Protein AF-A0A7R9CK87-F1 (afdb_monomer_lite)

Radius of gyration: 18.37 Å; chains: 1; bounding box: 46×42×52 Å

pLDDT: mean 81.8, std 14.58, range [35.56, 95.94]

Secondary structure (DSSP, 8-state):
---S-EEEP--TTGGGSBHHHHHHHHHHHTT-S-GGGEEEEEE-GGG-EEETTEEE--EEEPPTTSBGGGTTGGGGGG-EEEEEE-S--SSGGG---HHHHHHHHHHHHHHHHTT-S---HHHHHHHHHHHHHHHH-S--TTT-SSTHHHHTT----

Sequence (157 aa):
MIKLLEIFIGEADEAKAVGRVLFEQVCKQLHLLEADYFGLEYQDASNTKCINQDVCALQYWLDLEKPLSRQVGLTLVDTLLRFCVKFYTPDPAQLEEEFTRYLYCLQIKRDLAQGLLQCNDNTSALMASYIVQAECGDHVVEDYPDHTYLSSLQVCP

Foldseek 3Di:
DLQQDFDADDDPVLQQAALQVVLVVVCVVVVNDPSVQKFKKKFQPVPQDDDPVDRDRDIDTRDRGDGNCVPNNPCRRVITIGMAGPDDDPDLVPPPDPVVSVRVLSRVQVCQLVVVDDDDPVVLVVSLVVQCCVVVPDDDCVVDVDCVVSVVSSRHD

Organism: Timema cristinae (NCBI:txid61476)

Structure (mmCIF, N/CA/C/O backbone):
data_AF-A0A7R9CK87-F1
#
_entry.id   AF-A0A7R9CK87-F1
#
loop_
_atom_site.group_PDB
_atom_site.id
_atom_site.type_symbol
_atom_site.label_atom_id
_atom_site.label_alt_id
_atom_site.label_comp_id
_atom_site.label_asym_id
_atom_site.label_entity_id
_atom_site.label_seq_id
_atom_site.pdbx_PDB_ins_code
_atom_site.Cartn_x
_atom_site.Cartn_y
_atom_site.Cartn_z
_atom_site.occupancy
_atom_site.B_iso_or_equiv
_atom_site.auth_seq_id
_atom_site.auth_comp_id
_atom_site.auth_asym_id
_atom_site.auth_atom_id
_atom_site.pdbx_PDB_model_num
ATOM 1 N N . MET A 1 1 ? -4.597 5.203 -10.922 1.00 37.84 1 MET A N 1
ATOM 2 C CA . MET A 1 1 ? -4.297 3.849 -10.407 1.00 37.84 1 MET A CA 1
ATOM 3 C C . MET A 1 1 ? -3.531 3.876 -9.075 1.00 37.84 1 MET A C 1
ATOM 5 O O . MET A 1 1 ? -3.673 2.937 -8.314 1.00 37.84 1 MET A O 1
ATOM 9 N N . ILE A 1 2 ? -2.850 4.977 -8.709 1.00 35.56 2 ILE A N 1
ATOM 10 C CA . ILE A 1 2 ? -2.259 5.216 -7.367 1.00 35.56 2 ILE A CA 1
ATOM 11 C C . ILE A 1 2 ? -3.313 5.782 -6.387 1.00 35.56 2 ILE A C 1
ATOM 13 O O . ILE A 1 2 ? -3.143 6.823 -5.765 1.00 35.56 2 ILE A O 1
ATOM 17 N N . LYS A 1 3 ? -4.467 5.121 -6.305 1.00 45.50 3 LYS A N 1
ATOM 18 C CA . LYS A 1 3 ? -5.409 5.262 -5.190 1.00 45.50 3 LYS A CA 1
ATOM 19 C C . LYS A 1 3 ? -5.449 3.887 -4.552 1.00 45.50 3 LYS A C 1
ATOM 21 O O . LYS A 1 3 ? -6.323 3.095 -4.887 1.00 45.50 3 LYS A O 1
ATOM 26 N N . LEU A 1 4 ? -4.454 3.561 -3.730 1.00 49.62 4 LEU A N 1
ATOM 27 C CA . LEU A 1 4 ? -4.483 2.368 -2.881 1.00 49.62 4 LEU A CA 1
ATOM 28 C C . LEU A 1 4 ? -5.569 2.594 -1.816 1.00 49.62 4 LEU A C 1
ATOM 30 O O . LEU A 1 4 ? -5.310 2.993 -0.688 1.00 49.62 4 LEU A O 1
ATOM 34 N N . LEU A 1 5 ? -6.805 2.464 -2.296 1.00 57.12 5 LEU A N 1
ATOM 35 C CA . LEU A 1 5 ? -8.082 2.433 -1.601 1.00 57.12 5 LEU A CA 1
ATOM 36 C C . LEU A 1 5 ? -8.215 3.530 -0.553 1.00 57.12 5 LEU A C 1
ATOM 38 O O . LEU A 1 5 ? -8.161 3.297 0.650 1.00 57.12 5 LEU A O 1
ATOM 42 N N . GLU A 1 6 ? -8.412 4.739 -1.065 1.00 61.00 6 GLU A N 1
ATOM 43 C CA . GLU A 1 6 ? -9.064 5.810 -0.325 1.00 61.00 6 GLU A CA 1
ATOM 44 C C . GLU A 1 6 ? -10.474 5.345 0.051 1.00 61.00 6 GLU A C 1
ATOM 46 O O . GLU A 1 6 ? -11.364 5.278 -0.800 1.00 61.00 6 GLU A O 1
ATOM 51 N N . ILE A 1 7 ? -10.655 4.961 1.311 1.00 65.81 7 ILE A N 1
ATOM 52 C CA . ILE A 1 7 ? -11.937 4.515 1.847 1.00 65.81 7 ILE A CA 1
ATOM 53 C C . ILE A 1 7 ? -12.579 5.711 2.540 1.00 65.81 7 ILE A C 1
ATOM 55 O O . ILE A 1 7 ? -12.022 6.259 3.494 1.00 65.81 7 ILE A O 1
ATOM 59 N N . PHE A 1 8 ? -13.751 6.106 2.047 1.00 63.16 8 PHE A N 1
ATOM 60 C CA . PHE A 1 8 ? -14.625 7.067 2.711 1.00 63.16 8 PHE A CA 1
ATOM 61 C C . PHE A 1 8 ? -15.631 6.301 3.564 1.00 63.16 8 PHE A C 1
ATOM 63 O O . PHE A 1 8 ? -16.249 5.352 3.082 1.00 63.16 8 PHE A O 1
ATOM 70 N N . ILE A 1 9 ? -15.792 6.716 4.817 1.00 64.06 9 ILE A N 1
ATOM 71 C CA . ILE A 1 9 ? -16.794 6.147 5.720 1.00 64.06 9 ILE A CA 1
ATOM 72 C C . ILE A 1 9 ? -18.119 6.856 5.441 1.00 64.06 9 ILE A C 1
ATOM 74 O O . ILE A 1 9 ? -18.221 8.074 5.592 1.00 64.06 9 ILE A O 1
ATOM 78 N N . GLY A 1 10 ? -19.109 6.099 4.969 1.00 53.19 10 GLY A N 1
ATOM 79 C CA . GLY A 1 10 ? -20.327 6.633 4.364 1.00 53.19 10 GLY A CA 1
ATOM 80 C C . GLY A 1 10 ? -21.499 6.804 5.328 1.00 53.19 10 GLY A C 1
ATOM 81 O O . GLY A 1 10 ? -22.334 7.679 5.101 1.00 53.19 10 GLY A O 1
ATOM 82 N N . GLU A 1 11 ? -21.589 6.011 6.404 1.00 55.38 11 GLU A N 1
ATOM 83 C CA . GLU A 1 11 ? -22.794 5.981 7.250 1.00 55.38 11 GLU A CA 1
ATOM 84 C C . GLU A 1 11 ? -22.524 5.982 8.765 1.00 55.38 11 GLU A C 1
ATOM 86 O O . GLU A 1 11 ? -21.527 5.474 9.272 1.00 55.38 11 GLU A O 1
ATOM 91 N N . ALA A 1 12 ? -23.475 6.534 9.530 1.00 52.00 12 ALA A N 1
ATOM 92 C CA . ALA A 1 12 ? -23.390 6.661 10.989 1.00 52.00 12 ALA A CA 1
ATOM 93 C C . ALA A 1 12 ? -23.328 5.313 11.740 1.00 52.00 12 ALA A C 1
ATOM 95 O O . ALA A 1 12 ? -22.887 5.282 12.892 1.00 52.00 12 ALA A O 1
ATOM 96 N N . ASP A 1 13 ? -23.756 4.210 11.118 1.00 58.06 13 ASP A N 1
ATOM 97 C CA . ASP A 1 13 ? -23.666 2.871 11.715 1.00 58.06 13 ASP A CA 1
ATOM 98 C C . ASP A 1 13 ? -22.236 2.305 11.645 1.00 58.06 13 ASP A C 1
ATOM 100 O O . ASP A 1 13 ? -21.793 1.618 12.570 1.00 58.06 13 ASP A O 1
ATOM 104 N N . GLU A 1 14 ? -21.445 2.707 10.641 1.00 64.75 14 GLU A N 1
ATOM 105 C CA . GLU A 1 14 ? -20.019 2.369 10.542 1.00 64.75 14 GLU A CA 1
ATOM 106 C C . GLU A 1 14 ? -19.213 3.010 11.686 1.00 64.75 14 GLU A C 1
ATOM 108 O O . GLU A 1 14 ? -18.251 2.426 12.176 1.00 64.75 14 GLU A O 1
ATOM 113 N N . ALA A 1 15 ? -19.656 4.150 12.230 1.00 64.00 15 ALA A N 1
ATOM 114 C CA . ALA A 1 15 ? -19.001 4.817 13.362 1.00 64.00 15 ALA A CA 1
ATOM 115 C C . ALA A 1 15 ? -18.961 3.978 14.652 1.00 64.00 15 ALA A C 1
ATOM 117 O O . ALA A 1 15 ? -18.072 4.152 15.499 1.00 64.00 15 ALA A O 1
ATOM 118 N N . LYS A 1 16 ? -19.938 3.081 14.825 1.00 68.44 16 LYS A N 1
ATOM 119 C CA . LYS A 1 16 ? -20.002 2.147 15.958 1.00 68.44 16 LYS A CA 1
ATOM 120 C C . LYS A 1 16 ? -19.268 0.843 15.675 1.00 68.44 16 LYS A C 1
ATOM 122 O O . LYS A 1 16 ? -18.982 0.111 16.625 1.00 68.44 16 LYS A O 1
ATOM 127 N N . ALA A 1 17 ? -18.971 0.557 14.410 1.00 80.00 17 ALA A N 1
ATOM 128 C CA . ALA A 1 17 ? -18.239 -0.634 14.035 1.00 80.00 17 ALA A CA 1
ATOM 129 C C . ALA A 1 17 ? -16.825 -0.602 14.627 1.00 80.00 17 ALA A C 1
ATOM 131 O O . ALA A 1 17 ? -16.202 0.449 14.814 1.00 80.00 17 ALA A O 1
ATOM 132 N N . VAL A 1 18 ? -16.331 -1.791 14.955 1.00 88.44 18 VAL A N 1
ATOM 133 C CA . VAL A 1 18 ? -14.945 -1.992 15.374 1.00 88.44 18 VAL A CA 1
ATOM 134 C C . VAL A 1 18 ? -14.064 -1.954 14.126 1.00 88.44 18 VAL A C 1
ATOM 136 O O . VAL A 1 18 ? -14.481 -2.459 13.083 1.00 88.44 18 VAL A O 1
ATOM 139 N N . GLY A 1 19 ? -12.850 -1.402 14.221 1.00 88.31 19 GLY A N 1
ATOM 140 C CA . GLY A 1 19 ? -11.940 -1.269 13.076 1.00 88.31 19 GLY A CA 1
ATOM 141 C C . GLY A 1 19 ? -11.722 -2.566 12.284 1.00 88.31 19 GLY A C 1
ATOM 142 O O . GLY A 1 19 ? -11.597 -2.522 11.062 1.00 88.31 19 GLY A O 1
ATOM 143 N N . ARG A 1 20 ? -11.771 -3.730 12.950 1.00 92.31 20 ARG A N 1
ATOM 144 C CA . ARG A 1 20 ? -11.705 -5.052 12.306 1.00 92.31 20 ARG A CA 1
ATOM 145 C C . ARG A 1 20 ? -12.779 -5.277 11.244 1.00 92.31 20 ARG A C 1
ATOM 147 O O . ARG A 1 20 ? -12.455 -5.810 10.194 1.00 92.31 20 ARG A O 1
ATOM 154 N N . VAL A 1 21 ? -14.019 -4.850 11.486 1.00 90.06 21 VAL A N 1
ATOM 155 C CA . VAL A 1 21 ? -15.131 -5.057 10.540 1.00 90.06 21 VAL A CA 1
ATOM 156 C C . VAL A 1 21 ? -14.853 -4.335 9.224 1.00 90.06 21 VAL A C 1
ATOM 158 O O . VAL A 1 21 ? -15.008 -4.914 8.152 1.00 90.06 21 VAL A O 1
ATOM 161 N N . LEU A 1 22 ? -14.379 -3.090 9.313 1.00 87.81 22 LEU A N 1
ATOM 162 C CA . LEU A 1 22 ? -14.015 -2.302 8.140 1.00 87.81 22 LEU A CA 1
ATOM 163 C C . LEU A 1 22 ? -12.830 -2.927 7.396 1.00 87.81 22 LEU A C 1
ATOM 165 O O . LEU A 1 22 ? -12.874 -3.077 6.179 1.00 87.81 22 LEU A O 1
ATOM 169 N N . PHE A 1 23 ? -11.789 -3.331 8.126 1.00 91.31 23 PHE A N 1
ATOM 170 C CA . PHE A 1 23 ? -10.618 -3.985 7.543 1.00 91.31 23 PHE A CA 1
ATOM 171 C C . PHE A 1 23 ? -10.984 -5.282 6.805 1.00 91.31 23 PHE A C 1
ATOM 173 O O . PHE A 1 23 ? -10.629 -5.446 5.640 1.00 91.31 23 PHE A O 1
ATOM 180 N N . GLU A 1 24 ? -11.761 -6.164 7.436 1.00 91.88 24 GLU A N 1
ATOM 181 C CA . GLU A 1 24 ? -12.220 -7.420 6.832 1.00 91.88 24 GLU A CA 1
ATOM 182 C C . GLU A 1 24 ? -13.083 -7.179 5.586 1.00 91.88 24 GLU A C 1
ATOM 184 O O . GLU A 1 24 ? -12.962 -7.909 4.600 1.00 91.88 24 GLU A O 1
ATOM 189 N N . GLN A 1 25 ? -13.925 -6.139 5.586 1.00 88.75 25 GLN A N 1
ATOM 190 C CA . GLN A 1 25 ? -14.716 -5.762 4.416 1.00 88.75 25 GLN A CA 1
ATOM 191 C C . GLN A 1 25 ? -13.828 -5.345 3.239 1.00 88.75 25 GLN A C 1
ATOM 193 O O . GLN A 1 25 ? -14.083 -5.774 2.112 1.00 88.75 25 GLN A O 1
ATOM 198 N N . VAL A 1 26 ? -12.776 -4.564 3.491 1.00 89.75 26 VAL A N 1
ATOM 199 C CA . VAL A 1 26 ? -11.802 -4.168 2.465 1.00 89.75 26 VAL A CA 1
ATOM 200 C C . VAL A 1 26 ? -11.070 -5.396 1.929 1.00 89.75 26 VAL A C 1
ATOM 202 O O . VAL A 1 26 ? -11.071 -5.619 0.720 1.00 89.75 26 VAL A O 1
ATOM 205 N N . CYS A 1 27 ? -10.525 -6.251 2.801 1.00 92.00 27 CYS A N 1
ATOM 206 C CA . CYS A 1 27 ? -9.850 -7.484 2.385 1.00 92.00 27 CYS A CA 1
ATOM 207 C C . CYS A 1 27 ? -10.766 -8.378 1.540 1.00 92.00 27 CYS A C 1
ATOM 209 O O . CYS A 1 27 ? -10.350 -8.891 0.502 1.00 92.00 27 CYS A O 1
ATOM 211 N N . LYS A 1 28 ? -12.039 -8.508 1.929 1.00 89.88 28 LYS A N 1
ATOM 212 C CA . LYS A 1 28 ? -13.035 -9.281 1.182 1.00 89.88 28 LYS A CA 1
ATOM 213 C C . LYS A 1 28 ? -13.328 -8.685 -0.195 1.00 89.88 28 LYS A C 1
ATOM 215 O O . LYS A 1 28 ? -13.433 -9.443 -1.154 1.00 89.88 28 LYS A O 1
ATOM 220 N N . GLN A 1 29 ? -13.470 -7.364 -0.303 1.00 88.56 29 GLN A N 1
ATOM 221 C CA . GLN A 1 29 ? -13.693 -6.682 -1.586 1.00 88.56 29 GLN A CA 1
ATOM 222 C C . GLN A 1 29 ? -12.497 -6.819 -2.532 1.00 88.56 29 GLN A C 1
ATOM 224 O O . GLN A 1 29 ? -12.679 -6.904 -3.742 1.00 88.56 29 GLN A O 1
ATOM 229 N N . LEU A 1 30 ? -11.286 -6.864 -1.979 1.00 89.19 30 LEU A N 1
ATOM 230 C CA 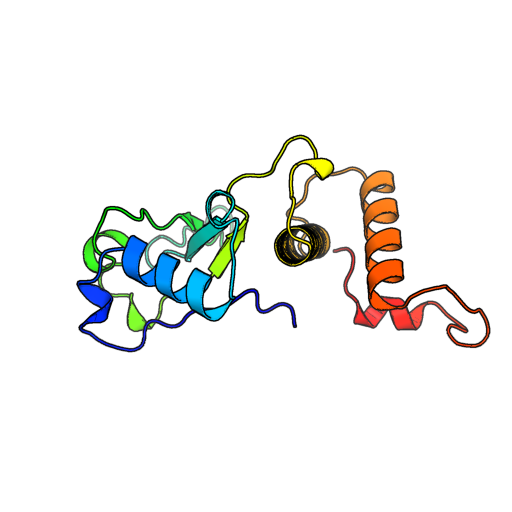. LEU A 1 30 ? -10.059 -7.080 -2.738 1.00 89.19 30 LEU A CA 1
ATOM 231 C C . LEU A 1 30 ? -9.764 -8.547 -3.040 1.00 89.19 30 LEU A C 1
ATOM 233 O O . LEU A 1 30 ? -8.801 -8.823 -3.745 1.00 89.19 30 LEU A O 1
ATOM 237 N N . HIS A 1 31 ? -10.553 -9.478 -2.497 1.00 90.81 31 HIS A N 1
ATOM 238 C CA . HIS A 1 31 ? -10.255 -10.909 -2.535 1.00 90.81 31 HIS A CA 1
ATOM 239 C C . HIS A 1 31 ? -8.856 -11.240 -1.983 1.00 90.81 31 HIS A C 1
ATOM 241 O O . HIS A 1 31 ? -8.174 -12.133 -2.480 1.00 90.81 31 HIS A O 1
ATOM 247 N N . LEU A 1 32 ? -8.422 -10.508 -0.954 1.00 93.75 32 LEU A N 1
ATOM 248 C CA . LEU A 1 32 ? -7.098 -10.653 -0.363 1.00 93.75 32 LEU A CA 1
ATOM 249 C C . LEU A 1 32 ? -7.055 -11.845 0.600 1.00 93.75 32 LEU A C 1
ATOM 251 O O . LEU A 1 32 ? -7.844 -11.907 1.544 1.00 93.75 32 LEU A O 1
ATOM 255 N N . LEU A 1 33 ? -6.108 -12.757 0.378 1.00 94.50 33 LEU A N 1
ATOM 256 C CA . LEU A 1 33 ? -5.912 -13.944 1.214 1.00 94.50 33 LEU A CA 1
ATOM 257 C C . LEU A 1 33 ? -4.903 -13.691 2.345 1.00 94.50 33 LEU A C 1
ATOM 259 O O . LEU A 1 33 ? -5.170 -14.028 3.495 1.00 94.50 33 LEU A O 1
ATOM 263 N N . GLU A 1 34 ? -3.785 -13.028 2.047 1.00 95.56 34 GLU A N 1
ATOM 264 C CA . GLU A 1 34 ? -2.706 -12.747 3.005 1.00 95.56 34 GLU A CA 1
ATOM 265 C C . GLU A 1 34 ? -2.905 -11.389 3.709 1.00 95.56 34 GLU A C 1
ATOM 267 O O . GLU A 1 34 ? -2.114 -10.455 3.570 1.00 95.56 34 GLU A O 1
ATOM 272 N N . ALA A 1 35 ? -4.005 -11.240 4.451 1.00 94.75 35 ALA A N 1
ATOM 273 C CA . ALA A 1 35 ? -4.379 -9.962 5.068 1.00 94.75 35 ALA A CA 1
ATOM 274 C C . ALA A 1 35 ? -3.433 -9.499 6.197 1.00 94.75 35 ALA A C 1
ATOM 276 O O . ALA A 1 35 ? -3.361 -8.301 6.470 1.00 94.75 35 ALA A O 1
ATOM 277 N N . ASP A 1 36 ? -2.683 -10.412 6.822 1.00 95.25 36 ASP A N 1
ATOM 278 C CA . ASP A 1 36 ? -1.850 -10.151 8.010 1.00 95.25 36 ASP A CA 1
ATOM 279 C C . ASP A 1 36 ? -0.755 -9.094 7.791 1.00 95.25 36 ASP A C 1
ATOM 281 O O . ASP A 1 36 ? -0.254 -8.486 8.740 1.00 95.25 36 ASP A O 1
ATOM 285 N N . TYR A 1 37 ? -0.404 -8.835 6.535 1.00 95.69 37 TYR A N 1
ATOM 286 C CA . TYR A 1 37 ? 0.596 -7.849 6.149 1.00 95.69 37 TYR A CA 1
ATOM 287 C C . TYR A 1 37 ? 0.080 -6.411 6.099 1.00 95.69 37 TYR A C 1
ATOM 289 O O . TYR A 1 37 ? 0.874 -5.464 6.059 1.00 95.69 37 TYR A O 1
ATOM 297 N N . PHE A 1 38 ? -1.238 -6.227 6.093 1.00 95.62 38 PHE A N 1
ATOM 298 C CA . PHE A 1 38 ? -1.872 -4.956 5.783 1.00 95.62 38 PHE A CA 1
ATOM 299 C C . PHE A 1 38 ? -2.523 -4.313 7.006 1.00 95.62 38 PHE A C 1
ATOM 301 O O . PHE A 1 38 ? -2.763 -4.928 8.044 1.00 95.62 38 PHE A O 1
ATOM 308 N N . GLY A 1 39 ? -2.820 -3.027 6.876 1.00 94.62 39 GLY A N 1
ATOM 309 C CA . GLY A 1 39 ? -3.569 -2.258 7.851 1.00 94.62 39 GLY A CA 1
ATOM 310 C C . GLY A 1 39 ? -4.267 -1.072 7.201 1.00 94.62 39 GLY A C 1
ATOM 311 O O . GLY A 1 39 ? -4.060 -0.768 6.027 1.00 94.62 39 GLY A O 1
ATOM 312 N N . LEU A 1 40 ? -5.085 -0.388 7.995 1.00 92.12 40 LEU A N 1
ATOM 313 C CA . LEU A 1 40 ? -5.674 0.889 7.613 1.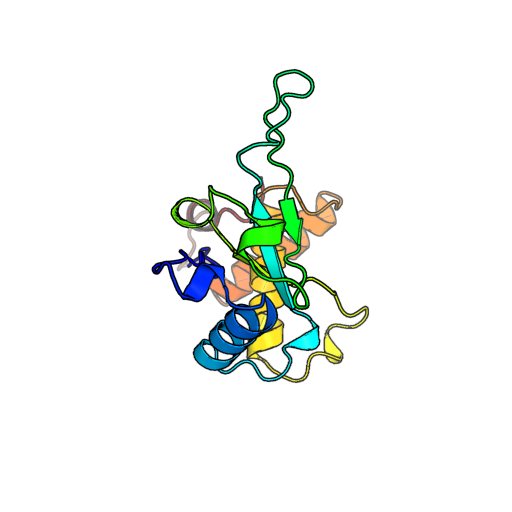00 92.12 4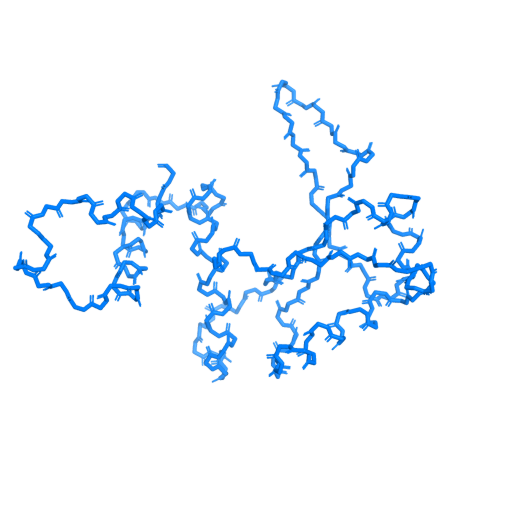0 LEU A CA 1
ATOM 314 C C . LEU A 1 40 ? -4.928 2.013 8.324 1.00 92.12 40 LEU A C 1
ATOM 316 O O . LEU A 1 40 ? -4.747 1.952 9.541 1.00 92.12 40 LEU A O 1
ATOM 320 N N . GLU A 1 41 ? -4.521 3.033 7.583 1.00 89.88 41 GLU A N 1
ATOM 321 C CA . GLU A 1 41 ? -3.996 4.280 8.133 1.00 89.88 41 GLU A CA 1
ATOM 322 C C . GLU A 1 41 ? -4.985 5.424 7.903 1.00 89.88 41 GLU A C 1
ATOM 324 O O . GLU A 1 41 ? -5.688 5.458 6.895 1.00 89.88 41 GLU A O 1
ATOM 329 N N . TYR A 1 42 ? -5.025 6.383 8.819 1.00 85.81 42 TYR A N 1
ATOM 330 C CA . TYR A 1 42 ? -5.757 7.633 8.653 1.00 85.81 42 TYR A CA 1
ATOM 331 C C . TYR A 1 42 ? -4.896 8.817 9.072 1.00 85.81 42 TYR A C 1
ATOM 333 O O . TYR A 1 42 ? -3.932 8.677 9.826 1.00 85.81 42 TYR A O 1
ATOM 341 N N . GLN A 1 43 ? -5.251 10.000 8.582 1.00 80.25 43 GLN A N 1
ATOM 342 C CA . GLN A 1 43 ? -4.689 11.250 9.079 1.00 80.25 43 GLN A CA 1
ATOM 343 C C . GLN A 1 43 ? -5.630 11.847 10.115 1.00 80.25 43 GLN A C 1
ATOM 345 O O . GLN A 1 43 ? -6.830 11.978 9.877 1.00 80.25 43 GLN A O 1
ATOM 350 N N . ASP A 1 44 ? -5.077 12.223 11.263 1.00 70.12 44 ASP A N 1
ATOM 351 C CA . ASP A 1 44 ? -5.833 12.970 12.258 1.00 70.12 44 ASP A CA 1
ATOM 352 C C . ASP A 1 44 ? -5.872 14.449 11.856 1.00 70.12 44 ASP A C 1
ATOM 354 O O . ASP A 1 44 ? -4.904 15.192 12.047 1.00 70.12 44 ASP A O 1
ATOM 358 N N . ALA A 1 45 ? -7.010 14.881 11.308 1.00 62.44 45 ALA A N 1
ATOM 359 C CA . ALA A 1 45 ? -7.230 16.272 10.922 1.00 62.44 45 ALA A CA 1
ATOM 360 C C . ALA A 1 45 ? -7.061 17.242 12.107 1.00 62.44 45 ALA A C 1
ATOM 362 O O . ALA A 1 45 ? -6.649 18.385 11.909 1.00 62.44 45 ALA A O 1
ATOM 363 N N . SER A 1 46 ? -7.317 16.793 13.341 1.00 59.66 46 SER A N 1
ATOM 364 C CA . SER A 1 46 ? -7.229 17.630 14.544 1.00 59.66 46 SER A CA 1
ATOM 365 C C . SER A 1 46 ? -5.799 17.810 15.064 1.00 59.66 46 SER A C 1
ATOM 367 O O . SER A 1 46 ? -5.510 18.793 15.747 1.00 59.66 46 SER A O 1
ATOM 369 N N . ASN A 1 47 ? -4.888 16.899 14.709 1.00 54.06 47 ASN A N 1
ATOM 370 C CA . ASN A 1 47 ? -3.513 16.862 15.213 1.00 54.06 47 ASN A CA 1
ATOM 371 C C . ASN A 1 47 ? -2.473 17.146 14.119 1.00 54.06 47 ASN A C 1
ATOM 373 O O . ASN A 1 47 ? -1.308 16.755 14.226 1.00 54.06 47 ASN A O 1
ATOM 377 N N . THR A 1 48 ? -2.897 17.854 13.071 1.00 54.38 48 THR A N 1
ATOM 378 C CA . THR A 1 48 ? -2.006 18.443 12.073 1.00 54.38 48 THR A CA 1
ATOM 379 C C . THR A 1 48 ? -1.153 19.508 12.763 1.00 54.38 48 THR A C 1
ATOM 381 O O . THR A 1 48 ? -1.546 20.667 12.901 1.00 54.38 48 THR A O 1
ATOM 384 N N . LYS A 1 49 ? 0.008 19.101 13.279 1.00 51.56 49 LYS A N 1
ATOM 385 C CA . LYS A 1 49 ? 0.955 20.009 13.921 1.00 51.56 49 LYS A CA 1
ATOM 386 C C . LYS A 1 49 ? 1.828 20.641 12.848 1.00 51.56 49 LYS A C 1
ATOM 388 O O . LYS A 1 49 ? 2.597 19.953 12.185 1.00 51.56 49 LYS A O 1
ATOM 393 N N . CYS A 1 50 ? 1.758 21.961 12.729 1.00 48.06 50 CYS A N 1
ATOM 394 C CA . CYS A 1 50 ? 2.783 22.722 12.031 1.00 48.06 50 CYS A CA 1
ATOM 395 C C . CYS A 1 50 ? 4.055 22.672 12.882 1.00 48.06 50 CYS A C 1
ATOM 397 O O . CYS A 1 50 ? 4.122 23.310 13.935 1.00 48.06 50 CYS A O 1
ATOM 399 N N . ILE A 1 51 ? 5.053 21.906 12.456 1.00 51.75 51 ILE A N 1
ATOM 400 C CA . ILE A 1 51 ? 6.394 21.978 13.033 1.00 51.75 51 ILE A CA 1
ATOM 401 C C . ILE A 1 51 ? 7.263 22.626 11.958 1.00 51.75 51 ILE A C 1
ATOM 403 O O . ILE A 1 51 ? 7.466 22.050 10.901 1.00 51.75 51 ILE A O 1
ATOM 407 N N . ASN A 1 52 ? 7.744 23.844 12.226 1.00 49.75 52 ASN A N 1
ATOM 408 C CA . ASN A 1 52 ? 8.652 24.599 11.350 1.00 49.75 52 ASN A CA 1
ATOM 409 C C . ASN A 1 52 ? 8.122 24.877 9.929 1.00 49.75 52 ASN A C 1
ATOM 411 O O . ASN A 1 52 ? 8.827 24.634 8.961 1.00 49.75 52 ASN A O 1
ATOM 415 N N . GLN A 1 53 ? 6.905 25.420 9.799 1.00 50.62 53 GLN A N 1
ATOM 416 C CA . GLN A 1 53 ? 6.290 25.792 8.508 1.00 50.62 53 GLN A CA 1
ATOM 417 C C . GLN A 1 53 ? 6.000 24.610 7.558 1.00 50.62 53 GLN A C 1
ATOM 419 O O . GLN A 1 53 ? 5.351 24.813 6.535 1.00 50.62 53 GLN A O 1
ATOM 424 N N . ASP A 1 54 ? 6.359 23.387 7.948 1.00 52.81 54 ASP A N 1
ATOM 425 C CA . ASP A 1 54 ? 5.978 22.164 7.262 1.00 52.81 54 ASP A CA 1
ATOM 426 C C . ASP A 1 54 ? 4.759 21.548 7.956 1.00 52.81 54 ASP A C 1
ATOM 428 O O . ASP A 1 54 ? 4.734 21.268 9.163 1.00 52.81 54 ASP A O 1
ATOM 432 N N . VAL A 1 55 ? 3.691 21.380 7.180 1.00 53.34 55 VAL A N 1
ATOM 433 C CA . VAL A 1 55 ? 2.486 20.678 7.611 1.00 53.34 55 VAL A CA 1
ATOM 434 C C . VAL A 1 55 ? 2.786 19.181 7.562 1.00 53.34 55 VAL A C 1
ATOM 436 O O . VAL A 1 55 ? 2.633 18.543 6.524 1.00 53.34 55 VAL A O 1
ATOM 439 N N . CYS A 1 56 ? 3.210 18.606 8.686 1.00 54.53 56 CYS A N 1
ATOM 440 C CA . CYS A 1 56 ? 3.305 17.156 8.833 1.00 54.53 56 CYS A CA 1
ATOM 441 C C . CYS A 1 56 ? 1.957 16.613 9.315 1.00 54.53 56 CYS A C 1
ATOM 443 O O . CYS A 1 56 ? 1.644 16.641 10.507 1.00 54.53 56 CYS A O 1
ATOM 445 N N . ALA A 1 57 ? 1.145 16.116 8.381 1.00 62.75 57 ALA A N 1
ATOM 446 C CA . ALA A 1 57 ? -0.044 15.346 8.722 1.00 62.75 57 ALA A CA 1
ATOM 447 C C . ALA A 1 57 ? 0.397 14.012 9.344 1.00 62.75 57 ALA A C 1
ATOM 449 O O . ALA A 1 57 ? 0.883 13.121 8.647 1.00 62.75 57 ALA A O 1
ATOM 450 N N . LEU A 1 58 ? 0.260 13.886 10.665 1.00 70.94 58 LEU A N 1
ATOM 451 C CA . LEU A 1 58 ? 0.572 12.646 11.373 1.00 70.94 58 LEU A CA 1
ATOM 452 C C . LEU A 1 58 ? -0.376 11.536 10.897 1.00 70.94 58 LEU A C 1
ATOM 454 O O . LEU A 1 58 ? -1.599 11.671 10.982 1.00 70.94 58 LEU A O 1
ATOM 458 N N . GLN A 1 59 ? 0.210 10.454 10.388 1.00 81.25 59 GLN A N 1
ATOM 459 C CA . GLN A 1 59 ? -0.503 9.240 10.002 1.00 81.25 59 GLN A CA 1
ATOM 460 C C . GLN A 1 59 ? -0.587 8.290 11.199 1.00 81.25 59 GLN A C 1
ATOM 462 O O . GLN A 1 59 ? 0.401 8.066 11.903 1.00 81.25 59 GLN A O 1
ATOM 467 N N . TYR A 1 60 ? -1.770 7.726 11.421 1.00 87.81 60 TYR A N 1
ATOM 468 C CA . TYR A 1 60 ? -2.050 6.785 12.499 1.00 87.81 60 TYR A CA 1
ATOM 469 C C . TYR A 1 60 ? -2.592 5.485 11.928 1.00 87.81 60 TYR A C 1
ATOM 471 O O . TYR A 1 60 ? -3.460 5.494 11.059 1.00 87.81 60 TYR A O 1
ATOM 479 N N . TRP A 1 61 ? -2.125 4.361 12.467 1.00 92.19 61 TRP A N 1
ATOM 480 C CA . TRP A 1 61 ? -2.727 3.063 12.189 1.00 92.19 61 TRP A CA 1
ATOM 481 C C . TRP A 1 61 ? -4.035 2.920 12.957 1.00 92.19 61 TRP A C 1
ATOM 483 O O . TRP A 1 61 ? -4.079 3.118 14.174 1.00 92.19 61 TRP A O 1
ATOM 493 N N . LEU A 1 62 ? -5.084 2.515 12.252 1.00 91.81 62 LEU A N 1
ATOM 494 C CA . LEU A 1 62 ? -6.343 2.115 12.846 1.00 91.81 62 LEU A CA 1
ATOM 495 C C . LEU A 1 62 ? -6.111 0.892 13.738 1.00 91.81 62 LEU A C 1
ATOM 497 O O . LEU A 1 62 ? -5.538 -0.114 13.310 1.00 91.81 62 LEU A O 1
ATOM 501 N N . ASP A 1 63 ? -6.560 0.968 14.986 1.00 92.88 63 ASP A N 1
ATOM 502 C CA . ASP A 1 63 ? -6.518 -0.177 15.890 1.00 92.88 63 ASP A CA 1
ATOM 503 C C . ASP A 1 63 ? -7.808 -0.992 15.713 1.00 92.88 63 ASP A C 1
ATOM 505 O O . ASP A 1 63 ? -8.922 -0.516 15.935 1.00 92.88 63 ASP A O 1
ATOM 509 N N . LEU A 1 64 ? -7.630 -2.231 15.256 1.00 92.62 64 LEU A N 1
ATOM 510 C CA . LEU A 1 64 ? -8.711 -3.109 14.825 1.00 92.62 64 LEU A CA 1
ATOM 511 C C . LEU A 1 64 ? -9.608 -3.577 15.976 1.00 92.62 64 LEU A C 1
ATOM 513 O O . LEU A 1 64 ? -10.649 -4.166 15.709 1.00 92.62 64 LEU A O 1
ATOM 517 N N . GLU A 1 65 ? -9.237 -3.351 17.237 1.00 93.50 65 GLU A N 1
ATOM 518 C CA . GLU A 1 65 ? -9.995 -3.812 18.406 1.00 93.50 65 GLU A CA 1
ATOM 519 C C . GLU A 1 65 ? -10.868 -2.723 19.029 1.00 93.50 65 GLU A C 1
ATOM 521 O O . GLU A 1 65 ? -11.706 -3.020 19.885 1.00 93.50 65 GLU A O 1
ATOM 526 N N . LYS A 1 66 ? -10.724 -1.464 18.599 1.00 90.50 66 LYS A N 1
ATOM 527 C CA . LYS A 1 66 ? -11.554 -0.366 19.104 1.00 90.50 66 LYS A CA 1
ATOM 528 C C . LYS A 1 66 ? -12.582 0.098 18.066 1.00 90.50 66 LYS A C 1
ATOM 530 O O . LYS A 1 66 ? -12.370 -0.036 16.861 1.00 90.50 66 LYS A O 1
ATOM 535 N N . PRO A 1 67 ? -13.707 0.669 18.530 1.00 87.56 67 PRO A N 1
ATOM 536 C CA . PRO A 1 67 ? -14.659 1.346 17.659 1.00 87.56 67 PRO A CA 1
ATOM 537 C C . PRO A 1 67 ? -14.027 2.537 16.938 1.00 87.56 67 PRO A C 1
ATOM 539 O O . PRO A 1 67 ? -13.286 3.301 17.566 1.00 87.56 67 PRO A O 1
ATOM 542 N N . LEU A 1 68 ? -14.397 2.751 15.672 1.00 84.88 68 LEU A N 1
ATOM 543 C CA . LEU A 1 68 ? -13.889 3.867 14.862 1.00 84.88 68 LEU A CA 1
ATOM 544 C C . LEU A 1 68 ? -14.140 5.226 15.537 1.00 84.88 68 LEU A C 1
ATOM 546 O O . LEU A 1 68 ? -13.242 6.063 15.632 1.00 84.88 68 LEU A O 1
ATOM 550 N N . SER A 1 69 ? -15.330 5.414 16.115 1.00 83.88 69 SER A N 1
ATOM 551 C CA . SER A 1 69 ? -15.704 6.619 16.874 1.00 83.88 69 SER A CA 1
ATOM 552 C C . SER A 1 69 ? -14.790 6.943 18.061 1.00 83.88 69 SER A C 1
ATOM 554 O O . SER A 1 69 ? -14.725 8.098 18.475 1.00 83.88 69 SER A O 1
ATOM 556 N N . ARG A 1 70 ? -14.061 5.967 18.622 1.00 84.81 70 ARG A N 1
ATOM 557 C CA . ARG A 1 70 ? -13.114 6.207 19.728 1.00 84.81 70 ARG A CA 1
ATOM 558 C C . ARG A 1 70 ? -11.710 6.600 19.270 1.00 84.81 70 ARG A C 1
ATOM 560 O O . ARG A 1 70 ? -10.904 6.975 20.115 1.00 84.81 70 ARG A O 1
ATOM 567 N N . GLN A 1 71 ? -11.411 6.474 17.981 1.00 85.81 71 GLN A N 1
ATOM 568 C CA . GLN A 1 71 ? -10.072 6.684 17.420 1.00 85.81 71 GLN A CA 1
ATOM 569 C C . GLN A 1 71 ? -10.050 7.856 16.444 1.00 85.81 71 GLN A C 1
ATOM 571 O O . GLN A 1 71 ? -9.148 8.685 16.486 1.00 85.81 71 GLN A O 1
ATOM 576 N N . VAL A 1 72 ? -11.066 7.912 15.585 1.00 80.06 72 VAL A N 1
ATOM 577 C CA . VAL A 1 72 ? -11.243 8.933 14.552 1.00 80.06 72 VAL A CA 1
ATOM 578 C C . VAL A 1 72 ? -12.202 10.034 15.030 1.00 80.06 72 VAL A C 1
ATOM 580 O O . VAL A 1 72 ? -12.169 11.159 14.546 1.00 80.06 72 VAL A O 1
ATOM 583 N N . GLY A 1 73 ? -13.026 9.757 16.047 1.00 71.94 73 GLY A N 1
ATOM 584 C CA . GLY A 1 73 ? -13.844 10.775 16.707 1.00 71.94 73 GLY A CA 1
ATOM 585 C C . GLY A 1 73 ? -14.946 11.353 15.816 1.00 71.94 73 GLY A C 1
ATOM 586 O O . GLY A 1 73 ? -15.655 10.622 15.126 1.00 71.94 73 GLY A O 1
ATOM 587 N N . LEU A 1 74 ? -15.119 12.677 15.878 1.00 64.31 74 LEU A N 1
ATOM 588 C CA . LEU A 1 74 ? -16.174 13.419 15.171 1.00 64.31 74 LEU A CA 1
ATOM 589 C C . LEU A 1 74 ? -15.852 13.688 13.694 1.00 64.31 74 LEU A C 1
ATOM 591 O O . LEU A 1 74 ? -16.757 14.030 12.940 1.00 64.31 74 LEU A O 1
ATOM 595 N N . THR A 1 75 ? -14.596 13.530 13.270 1.00 67.25 75 THR A N 1
ATOM 596 C CA . THR A 1 75 ? -14.158 13.785 11.886 1.00 67.25 75 THR A CA 1
ATOM 597 C C . THR A 1 75 ? -14.310 12.565 10.984 1.00 67.25 75 THR A C 1
ATOM 599 O O . THR A 1 75 ? -13.835 12.583 9.855 1.00 67.25 75 THR A O 1
ATOM 602 N N . LEU A 1 76 ? -14.954 11.495 11.462 1.00 67.31 76 LEU A N 1
ATOM 603 C CA . LEU A 1 76 ? -15.054 10.207 10.773 1.00 67.31 76 LEU A CA 1
ATOM 604 C C . LEU A 1 76 ? -15.519 10.323 9.313 1.00 67.31 76 LEU A C 1
ATOM 606 O O . LEU A 1 76 ? -14.956 9.666 8.447 1.00 67.31 76 LEU A O 1
ATOM 610 N N . VAL A 1 77 ? -16.508 11.181 9.052 1.00 66.19 77 VAL A N 1
ATOM 611 C CA . VAL A 1 77 ? -17.119 11.369 7.723 1.00 66.19 77 VAL A CA 1
ATOM 612 C C . VAL A 1 77 ? -16.163 12.056 6.737 1.00 66.19 77 VAL A C 1
ATOM 614 O O . VAL A 1 77 ? -16.211 11.790 5.541 1.00 66.19 77 VAL A O 1
ATOM 617 N N . ASP A 1 78 ? -15.245 12.880 7.245 1.00 70.88 78 ASP A N 1
ATOM 618 C CA . ASP A 1 78 ? -14.239 13.598 6.451 1.00 70.88 78 ASP A CA 1
ATOM 619 C C . ASP A 1 78 ? -12.863 12.911 6.496 1.00 70.88 78 ASP A C 1
ATOM 621 O O . ASP A 1 78 ? -11.879 13.420 5.955 1.00 70.88 78 ASP A O 1
ATOM 625 N N . THR A 1 79 ? -12.760 11.760 7.171 1.00 76.06 79 THR A N 1
ATOM 626 C CA . THR A 1 79 ? -11.487 11.064 7.344 1.00 76.06 79 THR A CA 1
ATOM 627 C C . THR A 1 79 ? -11.240 10.120 6.182 1.00 76.06 79 THR A C 1
ATOM 629 O O . THR A 1 79 ? -11.967 9.154 5.964 1.00 76.06 79 THR A O 1
ATOM 632 N N . LEU A 1 80 ? -10.144 10.376 5.478 1.00 79.31 80 LEU A N 1
ATOM 633 C CA . LEU A 1 80 ? -9.617 9.479 4.468 1.00 79.31 80 LEU A CA 1
ATOM 634 C C . LEU A 1 80 ? -8.832 8.349 5.138 1.00 79.31 80 LEU A C 1
ATOM 636 O O . LEU A 1 80 ? -7.786 8.591 5.750 1.00 79.31 80 LEU A O 1
ATOM 640 N N . LEU A 1 81 ? -9.318 7.121 4.988 1.00 84.69 81 LEU A N 1
ATOM 641 C CA . LEU A 1 81 ? -8.557 5.922 5.323 1.00 84.69 81 LEU A CA 1
ATOM 642 C C . LEU A 1 81 ? -7.806 5.427 4.087 1.00 84.69 81 LEU A C 1
ATOM 644 O O . LEU A 1 81 ? -8.334 5.472 2.976 1.00 84.69 81 LEU A O 1
ATOM 648 N N . ARG A 1 82 ? -6.587 4.928 4.282 1.00 88.12 82 ARG A N 1
ATOM 649 C CA . ARG A 1 82 ? -5.800 4.250 3.248 1.00 88.12 82 ARG A CA 1
ATOM 650 C C . ARG A 1 82 ? -5.481 2.831 3.677 1.00 88.12 82 ARG A C 1
ATOM 652 O O . ARG A 1 82 ? -5.111 2.591 4.823 1.00 88.12 82 ARG A O 1
ATOM 659 N N . PHE A 1 83 ? -5.613 1.903 2.740 1.00 91.50 83 PHE A N 1
ATOM 660 C CA . PHE A 1 83 ? -5.192 0.522 2.922 1.00 91.50 83 PHE A CA 1
ATOM 661 C C . PHE A 1 83 ? -3.721 0.382 2.530 1.00 91.50 83 PHE A C 1
ATOM 663 O O . PHE A 1 83 ? -3.355 0.626 1.379 1.00 91.50 83 PHE A O 1
ATOM 670 N N . CYS A 1 84 ? -2.877 0.012 3.490 1.00 93.31 84 CYS A N 1
ATOM 671 C CA . CYS A 1 84 ? -1.426 0.037 3.344 1.00 93.31 84 CYS A CA 1
ATOM 672 C C . CYS A 1 84 ? -0.780 -1.250 3.861 1.00 93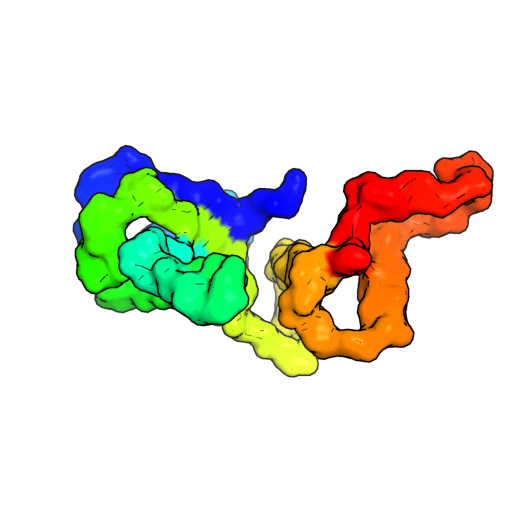.31 84 CYS A C 1
ATOM 674 O O . CYS A 1 84 ? -1.284 -1.890 4.784 1.00 93.31 84 CYS A O 1
ATOM 676 N N . VAL A 1 85 ? 0.376 -1.600 3.301 1.00 94.19 85 VAL A N 1
ATOM 677 C CA . VAL A 1 85 ? 1.292 -2.588 3.875 1.00 94.19 85 VAL A CA 1
ATOM 678 C C . VAL A 1 85 ? 1.818 -2.032 5.193 1.00 94.19 85 VAL A C 1
ATOM 680 O O . VAL A 1 85 ? 2.422 -0.958 5.231 1.00 94.19 85 VAL A O 1
ATOM 683 N N . LYS A 1 86 ? 1.568 -2.763 6.275 1.00 94.69 86 LYS A N 1
ATOM 684 C CA . LYS A 1 86 ? 1.981 -2.422 7.638 1.00 94.69 86 LYS A CA 1
ATOM 685 C C . LYS A 1 86 ? 3.229 -3.186 8.059 1.00 94.69 86 LYS A C 1
ATOM 687 O O . LYS A 1 86 ? 4.076 -2.642 8.766 1.00 94.69 86 LYS A O 1
ATOM 692 N N . PHE A 1 87 ? 3.338 -4.438 7.628 1.00 93.69 87 PHE A N 1
ATOM 693 C CA . PHE A 1 87 ? 4.438 -5.322 7.983 1.00 93.69 87 PHE A CA 1
ATOM 694 C C . PHE A 1 87 ? 5.107 -5.838 6.717 1.00 93.69 87 PHE A C 1
ATOM 696 O O . PHE A 1 87 ? 4.514 -6.588 5.950 1.00 93.69 87 PHE A O 1
ATOM 703 N N . TYR A 1 88 ? 6.357 -5.445 6.495 1.00 92.19 88 TYR A N 1
ATOM 704 C CA . TYR A 1 88 ? 7.146 -5.972 5.388 1.00 92.19 88 TYR A CA 1
ATOM 705 C C . TYR A 1 88 ? 7.803 -7.292 5.792 1.00 92.19 88 TYR A C 1
ATOM 707 O O . TYR A 1 88 ? 8.381 -7.396 6.875 1.00 92.19 88 TYR A O 1
ATOM 715 N N . THR A 1 89 ? 7.728 -8.293 4.916 1.00 92.50 89 THR A N 1
ATOM 716 C CA . THR A 1 89 ? 8.519 -9.518 5.068 1.00 92.50 89 THR A CA 1
ATOM 717 C C . THR A 1 89 ? 10.006 -9.220 4.815 1.00 92.50 89 THR A C 1
ATOM 719 O O . THR A 1 89 ? 10.319 -8.421 3.928 1.00 92.50 89 THR A O 1
ATOM 722 N N . PRO A 1 90 ? 10.941 -9.842 5.560 1.00 88.19 90 PRO A N 1
ATOM 723 C CA . PRO A 1 90 ? 12.370 -9.739 5.266 1.00 88.19 90 PRO A CA 1
ATOM 724 C C . PRO A 1 90 ? 12.759 -10.411 3.941 1.00 88.19 90 PRO A C 1
ATOM 726 O O . PRO A 1 90 ? 13.813 -10.095 3.393 1.00 88.19 90 PRO A O 1
ATOM 729 N N . ASP A 1 91 ? 11.932 -11.331 3.439 1.00 90.56 91 ASP A N 1
ATOM 730 C CA . ASP A 1 91 ? 12.157 -12.047 2.187 1.00 90.56 91 ASP A CA 1
ATOM 731 C C . ASP A 1 91 ? 10.891 -11.996 1.308 1.00 90.56 91 ASP A C 1
ATOM 733 O O 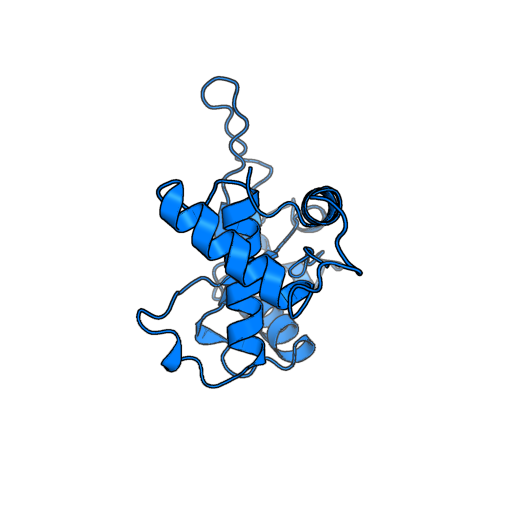. ASP A 1 91 ? 9.869 -12.584 1.681 1.00 90.56 91 ASP A O 1
ATOM 737 N N . PRO A 1 92 ? 10.934 -11.322 0.139 1.00 86.12 92 PRO A N 1
ATOM 738 C CA . PRO A 1 92 ? 9.810 -11.248 -0.795 1.00 86.12 92 PRO A CA 1
ATOM 739 C C . PRO A 1 92 ? 9.291 -12.611 -1.267 1.00 86.12 92 PRO A C 1
ATOM 741 O O . PRO A 1 92 ? 8.121 -12.708 -1.634 1.00 86.12 92 PRO A O 1
ATOM 744 N N . ALA A 1 93 ? 10.122 -13.661 -1.243 1.00 89.62 93 ALA A N 1
ATOM 745 C CA . ALA A 1 93 ? 9.712 -15.013 -1.622 1.00 89.62 93 ALA A CA 1
ATOM 746 C C . ALA A 1 93 ? 8.715 -15.648 -0.634 1.00 89.62 93 ALA A C 1
ATOM 748 O O . ALA A 1 93 ? 8.109 -16.663 -0.966 1.00 89.62 93 ALA A O 1
ATOM 749 N N . GLN A 1 94 ? 8.537 -15.065 0.557 1.00 92.94 94 GLN A N 1
ATOM 750 C CA . GLN A 1 94 ? 7.540 -15.512 1.536 1.00 92.94 94 GLN A CA 1
ATOM 751 C C . GLN A 1 94 ? 6.116 -15.069 1.201 1.00 92.94 94 GLN A C 1
ATOM 753 O O . GLN A 1 94 ? 5.181 -15.633 1.753 1.00 92.94 94 GLN A O 1
ATOM 758 N N . LEU A 1 95 ? 5.946 -14.061 0.340 1.00 94.50 95 LEU A N 1
ATOM 759 C CA . LEU A 1 95 ? 4.622 -13.696 -0.154 1.00 94.50 95 LEU A CA 1
ATOM 760 C C . LEU A 1 95 ? 4.209 -14.771 -1.151 1.00 94.50 95 LEU A C 1
ATOM 762 O O . LEU A 1 95 ? 4.881 -14.918 -2.174 1.00 94.50 95 LEU A O 1
ATOM 766 N N . GLU A 1 96 ? 3.146 -15.519 -0.874 1.00 95.31 96 GLU A N 1
ATOM 767 C CA . GLU A 1 96 ? 2.701 -16.613 -1.741 1.00 95.31 96 GLU A CA 1
ATOM 768 C C . GLU A 1 96 ? 1.842 -16.075 -2.892 1.00 95.31 96 GLU A C 1
ATOM 770 O O . GLU A 1 96 ? 2.048 -16.448 -4.058 1.00 95.31 96 GLU A O 1
ATOM 775 N N . GLU A 1 97 ? 0.967 -15.111 -2.597 1.00 95.94 97 GLU A N 1
ATOM 776 C CA . GLU A 1 97 ? 0.005 -14.577 -3.553 1.00 95.94 97 GLU A CA 1
ATOM 777 C C . GLU A 1 97 ? 0.603 -13.481 -4.440 1.00 95.94 97 GLU A C 1
ATOM 779 O O . GLU A 1 97 ? 1.245 -12.524 -3.995 1.00 95.94 97 GLU A O 1
ATOM 784 N N . GLU A 1 98 ? 0.325 -13.574 -5.741 1.00 93.44 98 GLU A N 1
ATOM 785 C CA . GLU A 1 98 ? 0.762 -12.571 -6.716 1.00 93.44 98 GLU A CA 1
ATOM 786 C C . GLU A 1 98 ? 0.134 -11.205 -6.445 1.00 93.44 98 GLU A C 1
ATOM 788 O O . GLU A 1 98 ? 0.804 -10.177 -6.548 1.00 93.44 98 GLU A O 1
ATOM 793 N N . PHE A 1 99 ? -1.130 -11.192 -6.025 1.00 93.31 99 PHE A N 1
ATOM 794 C CA . PHE A 1 99 ? -1.823 -9.954 -5.706 1.00 93.31 99 PHE A CA 1
ATOM 795 C C . PHE A 1 99 ? -1.225 -9.255 -4.475 1.00 93.31 99 PHE A C 1
ATOM 797 O O . PHE A 1 99 ? -1.054 -8.036 -4.487 1.00 93.31 99 PHE A O 1
ATOM 804 N N . THR A 1 100 ? -0.808 -10.005 -3.451 1.00 95.31 100 THR A N 1
ATOM 805 C CA . THR A 1 100 ? -0.089 -9.449 -2.295 1.00 95.31 100 THR A CA 1
ATOM 806 C C . THR A 1 100 ? 1.233 -8.819 -2.727 1.00 95.31 100 THR A C 1
ATOM 808 O O . THR A 1 100 ? 1.500 -7.664 -2.387 1.00 95.31 100 THR A O 1
ATOM 811 N N . ARG A 1 101 ? 2.029 -9.527 -3.544 1.00 94.44 101 ARG A N 1
ATOM 812 C CA . ARG A 1 101 ? 3.279 -8.995 -4.121 1.00 94.44 101 ARG A CA 1
ATOM 813 C C . ARG A 1 101 ? 3.031 -7.704 -4.901 1.00 94.44 101 ARG A C 1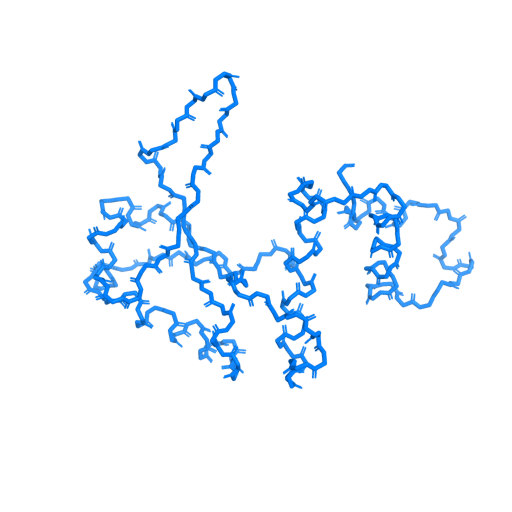
ATOM 815 O O . ARG A 1 101 ? 3.758 -6.729 -4.724 1.00 94.44 101 ARG A O 1
ATOM 822 N N . TYR A 1 102 ? 1.971 -7.665 -5.704 1.00 92.12 102 TYR A N 1
ATOM 823 C CA . TYR A 1 102 ? 1.581 -6.474 -6.453 1.00 92.12 102 TYR A CA 1
ATOM 824 C C . TYR A 1 102 ? 1.259 -5.282 -5.538 1.00 92.12 102 TYR A C 1
ATOM 826 O O . TYR A 1 102 ? 1.785 -4.189 -5.755 1.00 92.12 102 TYR A O 1
ATOM 834 N N . LEU A 1 103 ? 0.461 -5.475 -4.482 1.00 92.94 103 LEU A N 1
ATOM 835 C CA . LEU A 1 103 ? 0.136 -4.404 -3.531 1.00 92.94 103 LEU A CA 1
ATOM 836 C C . LEU A 1 103 ? 1.381 -3.871 -2.801 1.00 92.94 103 LEU A C 1
ATOM 838 O O . LEU A 1 103 ? 1.507 -2.659 -2.613 1.00 92.94 103 LEU A O 1
ATOM 842 N N . TYR A 1 104 ? 2.326 -4.750 -2.452 1.00 93.69 104 TYR A N 1
ATOM 843 C CA . TYR A 1 104 ? 3.635 -4.357 -1.922 1.00 93.69 104 TYR A CA 1
ATOM 844 C C . TYR A 1 104 ? 4.403 -3.472 -2.903 1.00 93.69 104 TYR A C 1
ATOM 846 O O . TYR A 1 104 ? 4.861 -2.389 -2.533 1.00 93.69 104 TYR A O 1
ATOM 854 N N . CYS A 1 105 ? 4.516 -3.902 -4.161 1.00 91.69 105 CYS A N 1
ATOM 855 C CA . CYS A 1 105 ? 5.197 -3.139 -5.203 1.00 91.69 105 CYS A CA 1
ATOM 856 C C . CYS A 1 105 ? 4.550 -1.767 -5.427 1.00 91.69 105 CYS A C 1
ATOM 858 O O . CYS A 1 105 ? 5.267 -0.778 -5.576 1.00 91.69 105 CYS A O 1
ATOM 860 N N . LEU A 1 106 ? 3.216 -1.676 -5.397 1.00 91.19 106 LEU A N 1
ATOM 861 C CA . LEU A 1 106 ? 2.517 -0.398 -5.525 1.00 91.19 106 LEU A CA 1
ATOM 862 C C . LEU A 1 106 ? 2.839 0.566 -4.377 1.00 91.19 106 LEU A C 1
ATOM 864 O O . LEU A 1 106 ? 3.026 1.760 -4.624 1.00 91.19 106 LEU A O 1
ATOM 868 N N . GLN A 1 107 ? 2.914 0.075 -3.137 1.00 92.00 107 GLN A N 1
ATOM 869 C CA . GLN A 1 107 ? 3.276 0.921 -2.000 1.00 92.00 107 GLN A CA 1
ATOM 870 C C . GLN A 1 107 ? 4.737 1.374 -2.081 1.00 92.00 107 GLN A C 1
ATOM 872 O O . GLN A 1 107 ? 5.006 2.562 -1.933 1.00 92.00 107 GLN A O 1
ATOM 877 N N . ILE A 1 108 ? 5.662 0.469 -2.414 1.00 90.94 108 ILE A N 1
ATOM 878 C CA . ILE A 1 108 ? 7.081 0.806 -2.614 1.00 90.94 108 ILE A CA 1
ATOM 879 C C . ILE A 1 108 ? 7.238 1.849 -3.726 1.00 90.94 108 ILE A C 1
ATOM 881 O O . ILE A 1 108 ? 7.964 2.824 -3.547 1.00 90.94 108 ILE A O 1
ATOM 885 N N . LYS A 1 109 ? 6.520 1.694 -4.847 1.00 91.31 109 LYS A N 1
ATOM 886 C CA . LYS A 1 109 ? 6.501 2.684 -5.931 1.00 91.31 109 LYS A CA 1
ATOM 887 C C . LYS A 1 109 ? 6.046 4.054 -5.424 1.00 91.31 109 LYS A C 1
ATOM 889 O O . LYS A 1 109 ? 6.701 5.051 -5.712 1.00 91.31 109 LYS A O 1
ATOM 894 N N . ARG A 1 110 ? 4.934 4.113 -4.679 1.00 89.56 110 ARG A N 1
ATOM 895 C CA . ARG A 1 110 ? 4.421 5.364 -4.094 1.00 89.56 110 ARG A CA 1
ATOM 896 C C . ARG A 1 110 ? 5.464 6.007 -3.181 1.00 89.56 110 ARG A C 1
ATOM 898 O O . ARG A 1 110 ? 5.721 7.200 -3.303 1.00 89.56 110 ARG A O 1
ATOM 905 N N . ASP A 1 111 ? 6.044 5.223 -2.281 1.00 89.75 111 ASP A N 1
ATOM 906 C CA . ASP A 1 111 ? 6.977 5.718 -1.273 1.00 89.75 111 ASP A CA 1
ATOM 907 C C . ASP A 1 111 ? 8.294 6.189 -1.911 1.00 89.75 111 ASP A C 1
ATOM 909 O O . ASP A 1 111 ? 8.859 7.189 -1.470 1.00 89.75 111 ASP A O 1
ATOM 913 N N . LEU A 1 112 ? 8.749 5.537 -2.987 1.00 91.12 112 LEU A N 1
ATOM 914 C CA . LEU A 1 112 ? 9.885 5.992 -3.791 1.00 91.12 112 LEU A CA 1
ATOM 915 C C . LEU A 1 112 ? 9.575 7.318 -4.501 1.00 91.12 112 LEU A C 1
ATOM 917 O O . LEU A 1 112 ? 10.333 8.275 -4.366 1.00 91.12 112 LEU A O 1
ATOM 921 N N . ALA A 1 113 ? 8.437 7.398 -5.194 1.00 88.50 113 ALA A N 1
ATOM 922 C CA . ALA A 1 113 ? 8.003 8.590 -5.923 1.00 88.50 113 ALA A CA 1
ATOM 923 C C . ALA A 1 113 ? 7.800 9.815 -5.014 1.00 88.50 113 ALA A C 1
ATOM 925 O O . ALA A 1 113 ? 8.035 10.945 -5.426 1.00 88.50 113 ALA A O 1
ATOM 926 N N . GLN A 1 114 ? 7.362 9.597 -3.772 1.00 86.81 114 GLN A N 1
ATOM 927 C CA . GLN A 1 114 ? 7.137 10.655 -2.781 1.00 86.81 114 GLN A CA 1
ATOM 928 C C . GLN A 1 114 ? 8.378 10.975 -1.933 1.00 86.81 114 GLN A C 1
ATOM 930 O O . GLN A 1 114 ? 8.313 11.850 -1.072 1.00 86.81 114 GLN A O 1
ATOM 935 N N . GLY A 1 115 ? 9.495 10.266 -2.130 1.00 86.81 115 GLY A N 1
ATOM 936 C CA . GLY A 1 115 ? 10.713 10.444 -1.332 1.00 86.81 115 GLY A CA 1
ATOM 937 C C . GLY A 1 115 ? 10.582 9.972 0.122 1.00 86.81 115 GLY A C 1
ATOM 938 O O . GLY A 1 115 ? 11.370 10.372 0.975 1.00 86.81 115 GLY A O 1
ATOM 939 N N . LEU A 1 116 ? 9.590 9.127 0.418 1.00 87.25 116 LEU A N 1
ATOM 940 C CA . LEU A 1 116 ? 9.371 8.528 1.737 1.00 87.25 116 LEU A CA 1
ATOM 941 C C . LEU A 1 116 ? 10.296 7.326 1.978 1.00 87.25 116 LEU A C 1
ATOM 943 O O . LEU A 1 116 ? 10.617 7.010 3.125 1.00 87.25 116 LEU A O 1
ATOM 947 N N . LEU A 1 117 ? 10.741 6.661 0.908 1.00 88.56 117 LEU A N 1
ATOM 948 C CA . LEU A 1 117 ? 11.656 5.527 0.981 1.00 88.56 117 LEU A CA 1
ATOM 949 C C . LEU A 1 117 ? 13.118 5.996 1.035 1.00 88.56 117 LEU A C 1
ATOM 951 O O . LEU A 1 117 ? 13.692 6.418 0.032 1.00 88.56 117 LEU A O 1
ATOM 955 N N . GLN A 1 118 ? 13.750 5.877 2.204 1.00 88.62 118 GLN A N 1
ATOM 956 C CA . GLN A 1 118 ? 15.159 6.236 2.381 1.00 88.62 118 GLN A CA 1
ATOM 957 C C . GLN A 1 118 ? 16.082 5.231 1.685 1.00 88.62 118 GLN A C 1
ATOM 959 O O . GLN A 1 118 ? 16.252 4.098 2.133 1.00 88.62 118 GLN A O 1
ATOM 964 N N . CYS A 1 119 ? 16.719 5.664 0.605 1.00 90.06 119 CYS A N 1
ATOM 965 C CA . CYS A 1 119 ? 17.727 4.895 -0.113 1.00 90.06 119 CYS A CA 1
ATOM 966 C C . CYS A 1 119 ? 18.704 5.838 -0.832 1.00 90.06 119 CYS A C 1
ATOM 968 O O . CYS A 1 119 ? 18.466 7.040 -0.925 1.00 90.06 119 CYS A O 1
ATOM 970 N N . ASN A 1 120 ? 19.852 5.312 -1.266 1.00 93.62 120 ASN A N 1
ATOM 971 C CA . ASN A 1 120 ? 20.812 6.094 -2.050 1.00 93.62 120 ASN A CA 1
ATOM 972 C C . ASN A 1 120 ? 20.388 6.165 -3.525 1.00 93.62 120 ASN A C 1
ATOM 974 O O . ASN A 1 120 ? 19.688 5.275 -4.005 1.00 93.62 120 ASN A O 1
ATOM 978 N N . ASP A 1 121 ? 20.893 7.162 -4.253 1.00 91.88 121 ASP A N 1
ATOM 979 C CA . ASP A 1 121 ? 20.514 7.435 -5.647 1.00 91.88 121 ASP A CA 1
ATOM 980 C C . ASP A 1 121 ? 20.668 6.223 -6.573 1.00 91.88 121 ASP A C 1
ATOM 982 O O . ASP A 1 121 ? 19.804 5.967 -7.407 1.00 91.88 121 ASP A O 1
ATOM 986 N N . ASN A 1 122 ? 21.731 5.432 -6.399 1.00 94.69 122 ASN A N 1
ATOM 987 C CA . ASN A 1 122 ? 21.956 4.228 -7.204 1.00 94.69 122 ASN A CA 1
ATOM 988 C C . ASN A 1 122 ? 20.853 3.184 -6.980 1.00 94.69 122 ASN A C 1
ATOM 990 O O . ASN A 1 122 ? 20.395 2.544 -7.924 1.00 94.69 122 ASN A O 1
ATOM 994 N N . THR A 1 123 ? 20.424 3.014 -5.729 1.00 94.56 123 THR A N 1
ATOM 995 C CA . THR A 1 123 ? 19.353 2.081 -5.366 1.00 94.56 123 THR A CA 1
ATOM 996 C C . THR A 1 123 ? 18.010 2.609 -5.856 1.00 94.56 123 THR A C 1
ATOM 998 O O . THR A 1 123 ? 17.253 1.849 -6.454 1.00 94.56 123 THR A O 1
ATOM 1001 N N . SER A 1 124 ? 17.739 3.906 -5.681 1.00 92.81 124 SER A N 1
ATOM 1002 C CA . SER A 1 124 ? 16.538 4.565 -6.206 1.00 92.81 124 SER A CA 1
ATOM 1003 C C . SER A 1 124 ? 16.424 4.399 -7.718 1.00 92.81 124 SER A C 1
ATOM 1005 O O . SER A 1 124 ? 15.383 3.977 -8.210 1.00 92.81 124 SER A O 1
ATOM 1007 N N . ALA A 1 125 ? 17.508 4.655 -8.456 1.00 92.69 125 ALA A N 1
ATOM 1008 C CA . ALA A 1 125 ? 17.551 4.513 -9.908 1.00 92.69 125 ALA A CA 1
ATOM 1009 C C . ALA A 1 125 ? 17.320 3.062 -10.357 1.00 92.69 125 ALA A C 1
ATOM 1011 O O . ALA A 1 125 ? 16.604 2.825 -11.328 1.00 92.69 125 ALA A O 1
ATOM 1012 N N . LEU A 1 126 ? 17.884 2.090 -9.634 1.00 94.75 126 LEU A N 1
ATOM 1013 C CA . LEU A 1 126 ? 17.671 0.671 -9.914 1.00 94.75 126 LEU A CA 1
ATOM 1014 C C . LEU A 1 126 ? 16.226 0.234 -9.627 1.00 94.75 126 LEU A C 1
ATOM 1016 O O . LEU A 1 126 ? 15.641 -0.515 -10.400 1.00 94.75 126 LEU A O 1
ATOM 1020 N N . MET A 1 127 ? 15.619 0.703 -8.537 1.00 93.50 127 MET A N 1
ATOM 1021 C CA . MET A 1 127 ? 14.207 0.423 -8.258 1.00 93.50 127 MET A CA 1
ATOM 1022 C C . MET A 1 127 ? 13.296 1.079 -9.298 1.00 93.50 127 MET A C 1
ATOM 1024 O O . MET A 1 127 ? 12.372 0.437 -9.795 1.00 93.50 127 MET A O 1
ATOM 1028 N N . ALA A 1 128 ? 13.590 2.323 -9.679 1.00 92.44 128 ALA A N 1
ATOM 1029 C CA . ALA A 1 128 ? 12.872 3.030 -10.728 1.00 92.44 128 ALA A CA 1
ATOM 1030 C C . ALA A 1 128 ? 12.943 2.288 -12.070 1.00 92.44 128 ALA A C 1
ATOM 1032 O O . ALA A 1 128 ? 11.916 2.163 -12.733 1.00 92.44 128 ALA A O 1
ATOM 1033 N N . SER A 1 129 ? 14.100 1.736 -12.457 1.00 93.12 129 SER A N 1
ATOM 1034 C CA . SER A 1 129 ? 14.208 0.972 -13.706 1.00 93.12 129 SER A CA 1
ATOM 1035 C C . SER A 1 129 ? 13.353 -0.298 -13.689 1.00 93.12 129 SER A C 1
ATOM 1037 O O . SER A 1 129 ? 12.684 -0.582 -14.681 1.00 93.12 129 SER A O 1
ATOM 1039 N N . TYR A 1 130 ? 13.289 -1.018 -12.563 1.00 93.12 130 TYR A N 1
ATOM 1040 C CA . TYR A 1 130 ? 12.395 -2.172 -12.424 1.00 93.12 130 TYR A CA 1
ATOM 1041 C C . TYR A 1 130 ? 10.913 -1.783 -12.443 1.00 93.12 130 TYR A C 1
ATOM 1043 O O . TYR A 1 130 ? 10.109 -2.501 -13.032 1.00 93.12 130 TYR A O 1
ATOM 1051 N N . ILE A 1 131 ? 10.541 -0.647 -11.844 1.00 91.50 131 ILE A N 1
ATOM 1052 C CA . ILE A 1 131 ? 9.163 -0.136 -11.898 1.00 91.50 131 ILE A CA 1
ATOM 1053 C C . ILE A 1 131 ? 8.778 0.214 -13.340 1.00 91.50 131 ILE A C 1
ATOM 1055 O O . ILE A 1 131 ? 7.708 -0.179 -13.795 1.00 91.50 131 ILE A O 1
ATOM 1059 N N . VAL A 1 132 ? 9.655 0.905 -14.072 1.00 90.88 132 VAL A N 1
ATOM 1060 C CA . VAL A 1 132 ? 9.435 1.238 -15.488 1.00 90.88 132 VAL A CA 1
ATOM 1061 C C . VAL A 1 132 ? 9.276 -0.032 -16.314 1.00 90.88 132 VAL A C 1
ATOM 1063 O O . VAL A 1 132 ? 8.322 -0.140 -17.075 1.00 90.88 132 VAL A O 1
ATOM 1066 N N . GLN A 1 133 ? 10.154 -1.017 -16.127 1.00 91.94 133 GLN A N 1
ATOM 1067 C CA . GLN A 1 133 ? 10.068 -2.305 -16.815 1.00 91.94 133 GLN A CA 1
ATOM 1068 C C . GLN A 1 133 ? 8.744 -3.030 -16.517 1.00 91.94 133 GLN A C 1
ATOM 1070 O O . GLN A 1 133 ? 8.152 -3.625 -17.412 1.00 91.94 133 GLN A O 1
ATOM 1075 N N . ALA A 1 134 ? 8.254 -2.976 -15.277 1.00 89.25 134 ALA A N 1
ATOM 1076 C CA . ALA A 1 134 ? 6.983 -3.594 -14.906 1.00 89.25 134 ALA A CA 1
ATOM 1077 C C . ALA A 1 134 ? 5.767 -2.905 -15.555 1.00 89.25 134 ALA A C 1
ATOM 1079 O O . ALA A 1 134 ? 4.767 -3.568 -15.823 1.00 89.25 134 ALA A O 1
ATOM 1080 N N . GLU A 1 135 ? 5.832 -1.595 -15.811 1.00 86.75 135 GLU A N 1
ATOM 1081 C CA . GLU A 1 135 ? 4.722 -0.828 -16.397 1.00 86.75 135 GLU A CA 1
ATOM 1082 C C . GLU A 1 135 ? 4.769 -0.749 -17.925 1.00 86.75 135 GLU A C 1
ATOM 1084 O O . GLU A 1 135 ? 3.724 -0.749 -18.574 1.00 86.75 135 GLU A O 1
ATOM 1089 N N . CYS A 1 136 ? 5.966 -0.669 -18.499 1.00 87.38 136 CYS A N 1
ATOM 1090 C CA . CYS A 1 136 ? 6.182 -0.491 -19.932 1.00 87.38 136 CYS A CA 1
ATOM 1091 C C . CYS A 1 136 ? 6.520 -1.798 -20.658 1.00 87.38 136 CYS A C 1
ATOM 1093 O O . CYS A 1 136 ? 6.361 -1.867 -21.873 1.00 87.38 136 CYS A O 1
ATOM 1095 N N . GLY A 1 137 ? 6.946 -2.838 -19.939 1.00 89.56 137 GLY A N 1
ATOM 1096 C CA . GLY A 1 137 ? 7.514 -4.036 -20.546 1.00 89.56 137 GLY A CA 1
ATOM 1097 C C . GLY A 1 137 ? 8.936 -3.797 -21.057 1.00 89.56 137 GLY A C 1
ATOM 1098 O O . GLY A 1 137 ? 9.636 -2.898 -20.591 1.00 89.56 137 GLY A O 1
ATOM 1099 N N . ASP A 1 138 ? 9.367 -4.630 -22.004 1.00 91.56 138 ASP A N 1
ATOM 1100 C CA . ASP A 1 138 ? 10.717 -4.571 -22.563 1.00 91.56 138 ASP A CA 1
ATOM 1101 C C . ASP A 1 138 ? 10.957 -3.280 -23.351 1.00 91.56 138 ASP A C 1
ATOM 1103 O O . ASP A 1 138 ? 10.148 -2.863 -24.179 1.00 91.56 138 ASP A O 1
ATOM 1107 N N . HIS A 1 139 ? 12.117 -2.662 -23.128 1.00 88.44 139 HIS A N 1
ATOM 1108 C CA . HIS A 1 139 ? 12.492 -1.456 -23.853 1.00 88.44 139 HIS A CA 1
ATOM 1109 C C . HIS A 1 139 ? 12.762 -1.749 -25.337 1.00 88.44 139 HIS A C 1
ATOM 1111 O O . HIS A 1 139 ? 13.715 -2.452 -25.686 1.00 88.44 139 HIS A O 1
ATOM 1117 N N . VAL A 1 140 ? 11.972 -1.121 -26.209 1.00 89.62 140 VAL A N 1
ATOM 1118 C CA . VAL A 1 140 ? 12.160 -1.118 -27.663 1.00 89.62 140 VAL A CA 1
ATOM 1119 C C . VAL A 1 140 ? 12.453 0.308 -28.127 1.00 89.62 140 VAL A C 1
ATOM 1121 O O . VAL A 1 140 ? 11.644 1.212 -27.943 1.00 89.62 140 VAL A O 1
ATOM 1124 N N . VAL A 1 141 ? 13.616 0.519 -28.750 1.00 87.50 141 VAL A N 1
ATOM 1125 C CA . VAL A 1 141 ? 14.096 1.857 -29.158 1.00 87.50 141 VAL A CA 1
ATOM 1126 C C . VAL A 1 141 ? 13.115 2.574 -30.097 1.00 87.50 141 VAL A C 1
ATOM 1128 O O . VAL A 1 141 ? 13.010 3.796 -30.060 1.00 87.50 141 VAL A O 1
ATOM 1131 N N . GLU A 1 142 ? 12.388 1.825 -30.926 1.00 87.81 142 GLU A N 1
ATOM 1132 C CA . GLU A 1 142 ? 11.394 2.375 -31.858 1.00 87.81 142 GLU A CA 1
ATOM 1133 C C . GLU A 1 142 ? 10.145 2.917 -31.143 1.00 87.81 142 GLU A C 1
ATOM 1135 O O . GLU A 1 142 ? 9.602 3.939 -31.560 1.00 87.81 142 GLU A O 1
ATOM 1140 N N . ASP A 1 143 ? 9.737 2.279 -30.042 1.00 84.00 143 ASP A N 1
ATOM 1141 C CA . ASP A 1 143 ? 8.562 2.664 -29.248 1.00 84.00 143 ASP A CA 1
ATOM 1142 C C . ASP A 1 143 ? 8.885 3.781 -28.239 1.00 84.00 143 ASP A C 1
ATOM 1144 O O . ASP A 1 143 ? 8.001 4.539 -27.830 1.00 84.00 143 ASP A O 1
ATOM 1148 N N . TYR A 1 144 ? 10.163 3.919 -27.867 1.00 84.00 144 TYR A N 1
ATOM 1149 C CA . TYR A 1 144 ? 10.662 4.883 -26.882 1.00 84.00 144 TYR A CA 1
ATOM 1150 C C . TYR A 1 144 ? 11.797 5.746 -27.463 1.00 84.00 144 TYR A C 1
ATOM 1152 O O . TYR A 1 144 ? 12.959 5.591 -27.074 1.00 84.00 144 TYR A O 1
ATOM 1160 N N . PRO A 1 145 ? 11.486 6.674 -28.388 1.00 80.31 145 PRO A N 1
ATOM 1161 C CA . PRO A 1 145 ? 12.495 7.462 -29.101 1.00 80.31 145 PRO A CA 1
ATOM 1162 C C . PRO A 1 145 ? 13.258 8.449 -28.203 1.00 80.31 145 PRO A C 1
ATOM 1164 O O . PRO A 1 145 ? 14.348 8.898 -28.558 1.00 80.31 145 PRO A O 1
ATOM 1167 N N . ASP A 1 146 ? 12.699 8.804 -27.046 1.00 86.00 146 ASP A N 1
ATOM 1168 C CA . ASP A 1 146 ? 13.325 9.668 -26.050 1.00 86.00 146 ASP A CA 1
ATOM 1169 C C . ASP A 1 146 ? 12.856 9.312 -24.624 1.00 86.00 146 ASP A C 1
ATOM 1171 O O . ASP A 1 146 ? 12.184 8.310 -24.406 1.00 86.00 146 ASP A O 1
ATOM 1175 N N . HIS A 1 147 ? 13.241 10.116 -23.629 1.00 82.94 147 HIS A N 1
ATOM 1176 C CA . HIS A 1 147 ? 12.944 9.881 -22.212 1.00 82.94 147 HIS A CA 1
ATOM 1177 C C . HIS A 1 147 ? 11.561 10.387 -21.765 1.00 82.94 147 HIS A C 1
ATOM 1179 O O . HIS A 1 147 ? 11.225 10.257 -20.588 1.00 82.94 147 HIS A O 1
ATOM 1185 N N . THR A 1 148 ? 10.750 10.977 -22.649 1.00 85.81 148 THR A N 1
ATOM 1186 C CA . THR A 1 148 ? 9.486 11.632 -22.259 1.00 85.81 148 THR A CA 1
ATOM 1187 C C . THR A 1 148 ? 8.452 10.656 -21.700 1.00 85.81 148 THR A C 1
ATOM 1189 O O . THR A 1 148 ? 7.644 11.044 -20.854 1.00 85.81 148 THR A O 1
ATOM 1192 N N . TYR A 1 149 ? 8.513 9.374 -22.080 1.00 82.69 149 TYR A N 1
ATOM 1193 C CA . TYR A 1 149 ? 7.647 8.333 -21.515 1.00 82.69 149 TYR A CA 1
ATOM 1194 C C . TYR A 1 149 ? 7.819 8.195 -19.993 1.00 82.69 149 TYR A C 1
ATOM 1196 O O . TYR A 1 149 ? 6.839 7.968 -19.282 1.00 82.69 149 TYR A O 1
ATOM 1204 N N . LEU A 1 150 ? 9.028 8.439 -19.473 1.00 85.12 150 LEU A N 1
ATOM 1205 C CA . LEU A 1 150 ? 9.329 8.380 -18.040 1.00 85.12 150 LEU A CA 1
ATOM 1206 C C . LEU A 1 150 ? 8.636 9.494 -17.249 1.00 85.12 150 LEU A C 1
ATOM 1208 O O . LEU A 1 150 ? 8.274 9.291 -16.090 1.00 85.12 150 LEU A O 1
ATOM 1212 N N . SER A 1 151 ? 8.401 10.658 -17.865 1.00 82.31 151 SER A N 1
ATOM 1213 C CA . SER A 1 151 ? 7.751 11.798 -17.205 1.00 82.31 151 SER A CA 1
ATOM 1214 C C . SER A 1 151 ? 6.320 11.483 -16.766 1.00 82.31 151 SER A C 1
ATOM 1216 O O . SER A 1 151 ? 5.839 12.049 -15.788 1.00 82.31 151 SER A O 1
ATOM 1218 N N . SER A 1 152 ? 5.647 10.557 -17.455 1.00 78.19 152 SER A N 1
ATOM 1219 C CA . SER A 1 152 ? 4.291 10.125 -17.103 1.00 78.19 152 SER A CA 1
ATOM 1220 C C . SER A 1 152 ? 4.233 9.197 -15.882 1.00 78.19 152 SER A C 1
ATOM 1222 O O . SER A 1 152 ? 3.186 9.090 -15.246 1.00 78.19 152 SER A O 1
ATOM 1224 N N . LEU A 1 153 ? 5.349 8.547 -15.534 1.00 75.88 153 LEU A N 1
ATOM 1225 C CA . LEU A 1 153 ? 5.388 7.465 -14.546 1.00 75.88 153 LEU A CA 1
ATOM 1226 C C . LEU A 1 153 ? 5.718 7.946 -13.127 1.00 75.88 153 LEU A C 1
ATOM 1228 O O . LEU A 1 153 ? 5.454 7.204 -12.180 1.00 75.88 153 LEU A O 1
ATOM 1232 N N . GLN A 1 154 ? 6.268 9.164 -12.988 1.00 76.50 154 GLN A N 1
ATOM 1233 C CA . GLN A 1 154 ? 6.670 9.787 -11.715 1.00 76.50 154 GLN A CA 1
ATOM 1234 C C . GLN A 1 154 ? 7.384 8.796 -10.777 1.00 76.50 154 GLN A C 1
ATOM 1236 O O . GLN A 1 154 ? 6.923 8.516 -9.677 1.00 76.50 154 GLN A O 1
ATOM 1241 N N . VAL A 1 155 ? 8.478 8.197 -11.251 1.00 76.25 155 VAL A N 1
ATOM 1242 C CA . VAL A 1 155 ? 9.146 7.068 -10.572 1.00 76.25 155 VAL A CA 1
ATOM 1243 C C . VAL A 1 155 ? 10.090 7.488 -9.440 1.00 76.25 155 VAL A C 1
ATOM 1245 O O . VAL A 1 155 ? 10.405 6.666 -8.586 1.00 76.25 155 VAL A O 1
ATOM 1248 N N . CYS A 1 156 ? 10.518 8.751 -9.430 1.00 75.25 156 CYS A N 1
ATOM 1249 C CA . CYS A 1 156 ? 11.389 9.363 -8.426 1.00 75.25 156 CYS A CA 1
ATOM 1250 C C . CYS A 1 156 ? 10.910 10.802 -8.125 1.00 75.25 156 CYS A C 1
ATOM 1252 O O . CYS A 1 156 ? 10.176 11.348 -8.957 1.00 75.25 156 CYS A O 1
ATOM 1254 N N . PRO A 1 157 ? 11.317 11.394 -6.982 1.00 68.06 157 PRO A N 1
ATOM 1255 C CA . PRO A 1 157 ? 10.936 12.751 -6.570 1.00 68.06 157 PRO A CA 1
ATOM 1256 C C . PRO A 1 157 ? 11.335 13.860 -7.551 1.00 68.06 157 PRO A C 1
ATOM 1258 O O . PRO A 1 157 ? 12.378 13.709 -8.232 1.00 68.06 157 PRO A O 1
#

InterPro domains:
  IPR000299 FERM domain [PS50057] (1-157)
  IPR018979 FERM, N-terminal [PF09379] (15-72)
  IPR019747 FERM conserved site [PS00660] (61-91)
  IPR019748 FERM central domain [PF00373] (91-146)
  IPR019748 FERM central domain [cd14473] (100-157)
  IPR019749 Band 4.1 domain [PR00935] (30-42)
  IPR019749 Band 4.1 domain [PR00935] (106-119)
  IPR019749 Band 4.1 domain [PR00935] (119-139)
  IPR019749 Band 4.1 domain [SM00295] (3-157)
  IPR029071 Ubiquitin-like domain superfamily [SSF54236] (14-90)
  IPR035963 FERM superfamily, second domain [SSF47031] (90-157)
  IPR051835 RAC1-specific guanine nucleotide exchange factor [PTHR45858] (14-154)